Protein AF-A0A942E6M0-F1 (afdb_monomer_lite)

Radius of gyration: 12.9 Å; chains: 1; bounding box: 31×27×35 Å

Secondary structure (DSSP, 8-state):
--TTTT-HHHHHHHHHHHHHHHHHTT-SS--HHHHHHHHHHH----GGG-TTT-S-GGG--GGGTT--GGGG-

Organism: NCBI:txid2831468

Sequence (73 aa):
MHACDAEFGSVVQMIRAAVELAMLADTDHVTLDDFDRTYASFSGCRPSKNVFKADNWEELEPWTALLRDDDRA

pLDDT: mean 80.31, std 14.14, range [47.16, 97.62]

Structure (mmCIF, N/CA/C/O backbone):
data_AF-A0A942E6M0-F1
#
_entry.id   AF-A0A942E6M0-F1
#
loop_
_atom_site.group_PDB
_atom_site.id
_atom_site.type_symbol
_atom_site.label_atom_id
_atom_site.label_alt_id
_atom_site.label_comp_id
_atom_site.label_asym_id
_atom_site.label_entity_id
_atom_site.label_seq_id
_atom_site.pdbx_PDB_ins_code
_atom_site.Cartn_x
_atom_site.Cartn_y
_atom_site.Cartn_z
_atom_site.occupancy
_atom_site.B_iso_or_equiv
_atom_site.auth_seq_id
_atom_site.auth_comp_id
_atom_site.auth_asym_id
_atom_site.auth_atom_id
_atom_site.pdbx_PDB_model_num
ATOM 1 N N . MET A 1 1 ? 21.498 -5.901 -5.283 1.00 47.16 1 MET A N 1
ATOM 2 C CA . MET A 1 1 ? 20.526 -5.874 -4.168 1.00 47.16 1 MET A CA 1
ATOM 3 C C . MET A 1 1 ? 19.278 -5.179 -4.690 1.00 47.16 1 MET A C 1
ATOM 5 O O . MET A 1 1 ? 19.241 -3.970 -4.587 1.00 47.16 1 MET A O 1
ATOM 9 N N . HIS A 1 2 ? 18.314 -5.859 -5.324 1.00 51.34 2 HIS A N 1
ATOM 10 C CA . HIS A 1 2 ? 17.206 -5.131 -5.980 1.00 51.34 2 HIS A CA 1
ATOM 11 C C . HIS A 1 2 ? 15.850 -5.842 -5.893 1.00 51.34 2 HIS A C 1
ATOM 13 O O . HIS A 1 2 ? 15.039 -5.707 -6.795 1.00 51.34 2 HIS A O 1
ATOM 19 N N . ALA A 1 3 ? 15.556 -6.559 -4.801 1.00 54.94 3 ALA A N 1
ATOM 20 C CA . ALA A 1 3 ? 14.197 -7.082 -4.577 1.00 54.94 3 ALA A CA 1
ATOM 21 C C . ALA A 1 3 ? 13.126 -5.967 -4.544 1.00 54.94 3 ALA A C 1
ATOM 23 O O . ALA A 1 3 ? 11.945 -6.247 -4.696 1.00 54.94 3 ALA A O 1
ATOM 24 N N . CYS A 1 4 ? 13.550 -4.712 -4.365 1.00 60.75 4 CYS A N 1
ATOM 25 C CA . CYS A 1 4 ? 12.691 -3.534 -4.373 1.00 60.75 4 CYS A CA 1
ATOM 26 C C . CYS A 1 4 ? 12.979 -2.571 -5.535 1.00 60.75 4 CYS A C 1
ATOM 28 O O . CYS A 1 4 ? 12.481 -1.469 -5.469 1.00 60.75 4 CYS A O 1
ATOM 30 N N . ASP A 1 5 ? 13.828 -2.903 -6.517 1.00 69.75 5 ASP A N 1
ATOM 31 C CA . ASP A 1 5 ? 14.166 -2.027 -7.664 1.00 69.75 5 ASP A CA 1
ATOM 32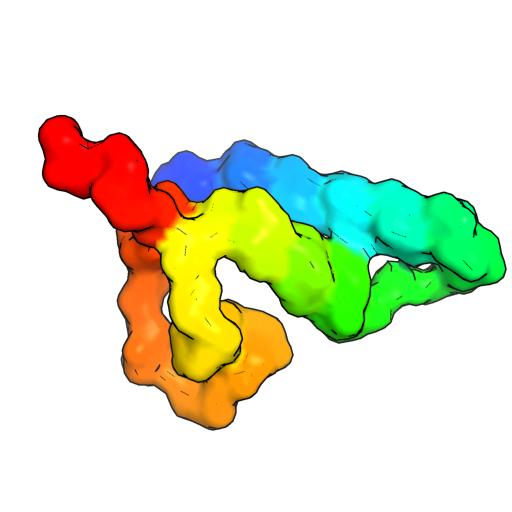 C C . ASP A 1 5 ? 14.383 -0.527 -7.334 1.00 69.75 5 ASP A C 1
ATOM 34 O O . ASP A 1 5 ? 13.790 0.356 -7.930 1.00 69.75 5 ASP A O 1
ATOM 38 N N . ALA A 1 6 ? 15.217 -0.234 -6.325 1.00 68.56 6 ALA A N 1
ATOM 39 C CA . ALA A 1 6 ? 15.460 1.117 -5.778 1.00 68.56 6 ALA A CA 1
ATOM 40 C C . ALA A 1 6 ? 14.291 1.776 -5.003 1.00 68.56 6 ALA A C 1
ATOM 42 O O . ALA A 1 6 ? 14.475 2.837 -4.413 1.00 68.56 6 ALA A O 1
ATOM 43 N N . GLU A 1 7 ? 13.167 1.084 -4.830 1.00 75.25 7 GLU A N 1
ATOM 44 C CA . GLU A 1 7 ? 11.943 1.559 -4.164 1.00 75.25 7 GLU A CA 1
ATOM 45 C C . GLU A 1 7 ? 11.804 1.146 -2.692 1.00 75.25 7 GLU A C 1
ATOM 47 O O . GLU A 1 7 ? 10.709 1.120 -2.130 1.00 75.25 7 GLU A O 1
ATOM 52 N N . PHE A 1 8 ? 12.907 0.826 -2.010 1.00 81.12 8 PHE A N 1
ATOM 53 C CA . PHE A 1 8 ? 12.844 0.408 -0.603 1.00 81.12 8 PHE A CA 1
ATOM 54 C C . PHE A 1 8 ? 12.166 1.461 0.296 1.00 81.12 8 PHE A C 1
ATOM 56 O O . PHE A 1 8 ? 11.362 1.117 1.162 1.00 81.12 8 PHE A O 1
ATOM 63 N N . GLY A 1 9 ? 12.449 2.749 0.069 1.00 83.06 9 GLY A N 1
ATOM 64 C CA . GLY A 1 9 ? 11.816 3.844 0.810 1.00 83.06 9 GLY A CA 1
ATOM 65 C C . GLY A 1 9 ? 10.300 3.896 0.604 1.00 83.06 9 GLY A C 1
ATOM 66 O O . GLY A 1 9 ? 9.552 4.000 1.577 1.00 83.06 9 GLY A O 1
ATOM 67 N N . SER A 1 10 ? 9.852 3.749 -0.643 1.00 81.44 10 SER A N 1
ATOM 68 C CA . SER A 1 10 ? 8.438 3.732 -1.032 1.00 81.44 10 SER A CA 1
ATOM 69 C C . SER A 1 10 ? 7.695 2.540 -0.419 1.00 81.44 10 SER A C 1
ATOM 71 O O . SER A 1 10 ? 6.591 2.698 0.101 1.00 81.44 10 SER A O 1
ATOM 73 N N . VAL A 1 11 ? 8.330 1.362 -0.360 1.00 84.00 11 VAL A N 1
ATOM 74 C CA . VAL A 1 1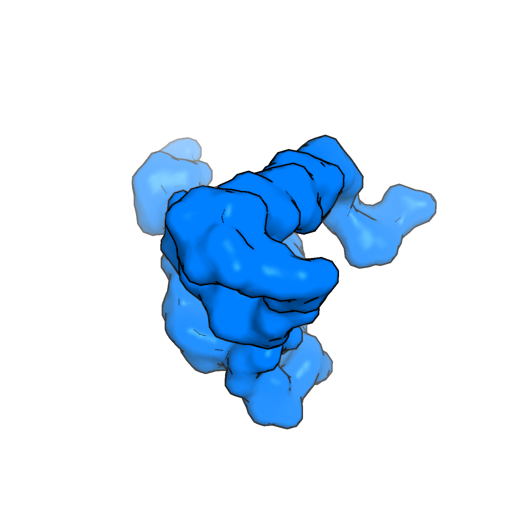1 ? 7.782 0.178 0.329 1.00 84.00 11 VAL A CA 1
ATOM 75 C C . VAL A 1 11 ? 7.580 0.448 1.823 1.00 84.00 11 VAL A C 1
ATOM 77 O O . VAL A 1 11 ? 6.518 0.153 2.368 1.00 84.00 11 VAL A O 1
ATOM 80 N N . VAL A 1 12 ? 8.562 1.055 2.498 1.00 89.75 12 VAL A N 1
ATOM 81 C CA . VAL A 1 12 ? 8.434 1.407 3.924 1.00 89.75 12 VAL A CA 1
ATOM 82 C C . VAL A 1 12 ? 7.312 2.425 4.149 1.00 89.75 12 VAL A C 1
ATOM 84 O O . VAL A 1 12 ? 6.560 2.304 5.117 1.00 89.75 12 VAL A O 1
ATOM 87 N N . GLN A 1 13 ? 7.168 3.417 3.268 1.00 89.06 13 GLN A N 1
ATOM 88 C CA . GLN A 1 13 ? 6.071 4.387 3.346 1.00 89.06 13 GLN A CA 1
ATOM 89 C C . GLN A 1 13 ? 4.702 3.723 3.171 1.00 89.06 13 GLN A C 1
ATOM 91 O O . GLN A 1 13 ? 3.795 4.009 3.949 1.00 89.06 13 GLN A O 1
ATOM 96 N N . MET A 1 14 ? 4.573 2.791 2.225 1.00 89.12 14 MET A N 1
ATOM 97 C CA . MET A 1 14 ? 3.346 2.022 2.012 1.00 89.12 14 MET A CA 1
ATOM 98 C C . MET A 1 14 ? 2.977 1.185 3.243 1.00 89.12 14 MET A C 1
ATOM 100 O O . MET A 1 14 ? 1.826 1.201 3.669 1.00 89.12 14 MET A O 1
ATOM 104 N N . ILE A 1 15 ? 3.948 0.511 3.870 1.00 92.69 15 ILE A N 1
ATOM 105 C CA . ILE A 1 15 ? 3.710 -0.243 5.113 1.00 92.69 15 ILE A CA 1
ATOM 106 C C . ILE A 1 15 ? 3.195 0.687 6.217 1.00 92.69 15 ILE A C 1
ATOM 108 O O . ILE A 1 15 ? 2.225 0.361 6.897 1.00 92.69 15 ILE A O 1
ATOM 112 N N . ARG A 1 16 ? 3.814 1.860 6.388 1.00 96.00 16 ARG A N 1
ATOM 113 C CA . ARG A 1 16 ? 3.386 2.837 7.400 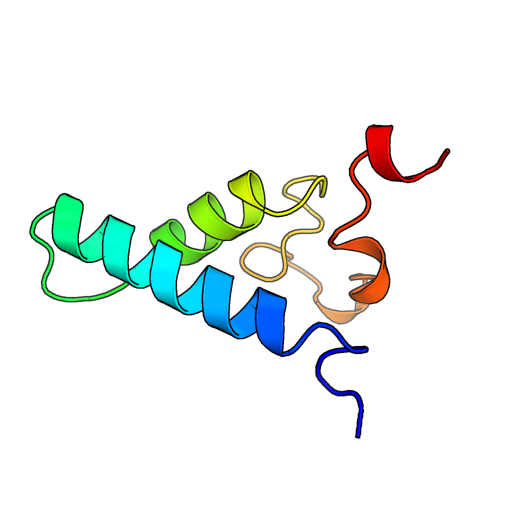1.00 96.00 16 ARG A CA 1
ATOM 114 C C . ARG A 1 16 ? 1.968 3.345 7.151 1.00 96.00 16 ARG A C 1
ATOM 116 O O . ARG A 1 16 ? 1.204 3.441 8.102 1.00 96.00 16 ARG A O 1
ATOM 123 N N . ALA A 1 17 ? 1.622 3.640 5.902 1.00 94.69 17 ALA A N 1
ATOM 124 C CA . ALA A 1 17 ? 0.294 4.126 5.550 1.00 94.69 17 ALA A CA 1
ATOM 125 C C . ALA A 1 17 ? -0.790 3.042 5.723 1.00 94.69 17 ALA A C 1
ATOM 127 O O . ALA A 1 17 ? -1.860 3.345 6.243 1.00 94.69 17 ALA A O 1
ATOM 128 N N . ALA A 1 18 ? -0.502 1.773 5.412 1.00 95.88 18 ALA A N 1
ATOM 129 C CA . ALA A 1 18 ? -1.423 0.669 5.703 1.00 95.88 18 ALA A CA 1
ATOM 130 C C . ALA A 1 18 ? -1.663 0.498 7.217 1.00 95.88 18 ALA A C 1
ATOM 132 O O . ALA A 1 18 ? -2.798 0.313 7.650 1.00 95.88 18 ALA A O 1
ATOM 133 N N . VAL A 1 19 ? -0.613 0.627 8.039 1.00 97.62 19 VAL A N 1
ATOM 134 C CA . VAL A 1 19 ? -0.741 0.626 9.510 1.00 97.62 19 VAL A CA 1
ATOM 135 C C . VAL A 1 19 ? -1.577 1.812 9.996 1.00 97.62 19 VAL A C 1
ATOM 137 O O . VAL A 1 19 ? -2.428 1.645 10.865 1.00 97.62 19 VAL A O 1
ATOM 140 N N . GLU A 1 20 ? -1.369 3.002 9.433 1.00 97.06 20 GLU A N 1
ATOM 141 C CA . GLU A 1 20 ? -2.145 4.196 9.779 1.00 97.06 20 GLU A CA 1
ATOM 142 C C . GLU A 1 20 ? -3.637 4.021 9.461 1.00 97.06 20 GLU A C 1
ATOM 144 O O . GLU A 1 20 ? -4.474 4.371 10.290 1.00 97.06 20 GLU A O 1
ATOM 149 N N . LEU A 1 21 ? -3.982 3.411 8.319 1.00 96.25 21 LEU A N 1
ATOM 150 C CA . LEU A 1 21 ? -5.372 3.080 7.984 1.00 96.25 21 LEU A CA 1
ATOM 151 C C . LEU A 1 21 ? -6.003 2.134 9.012 1.00 96.25 21 LEU A C 1
ATOM 153 O O . LEU A 1 21 ? -7.108 2.412 9.480 1.00 96.25 21 LEU A O 1
ATOM 157 N N . ALA A 1 22 ? -5.293 1.075 9.404 1.00 97.38 22 ALA A N 1
ATOM 158 C CA . ALA A 1 22 ? -5.772 0.124 10.406 1.00 97.38 22 ALA A CA 1
ATOM 159 C C . ALA A 1 22 ? -5.991 0.790 11.779 1.00 97.38 22 ALA A C 1
ATOM 161 O O . ALA A 1 22 ? -7.007 0.542 12.433 1.00 97.38 22 ALA A O 1
ATOM 162 N N . MET A 1 23 ? -5.083 1.688 12.187 1.00 97.38 23 MET A N 1
ATOM 163 C CA . MET A 1 23 ? -5.212 2.471 13.422 1.00 97.38 23 MET A CA 1
ATOM 164 C C . MET A 1 23 ? -6.397 3.443 13.375 1.00 97.38 23 MET A C 1
ATOM 166 O O . MET A 1 23 ? -7.146 3.545 14.342 1.00 97.38 23 MET A O 1
ATOM 170 N N . LEU A 1 24 ? -6.587 4.156 12.260 1.00 97.00 24 LEU A N 1
ATOM 171 C CA . LEU A 1 24 ? -7.717 5.076 12.075 1.00 97.00 24 LEU A CA 1
ATOM 172 C C . LEU A 1 24 ? -9.066 4.346 12.054 1.00 97.00 24 LEU A C 1
ATOM 174 O O . LEU A 1 24 ? -10.085 4.935 12.412 1.00 97.00 24 LEU A O 1
ATOM 178 N N . ALA A 1 25 ? -9.069 3.082 11.633 1.00 96.25 25 ALA A N 1
ATOM 179 C CA . ALA A 1 25 ? -10.235 2.211 11.645 1.00 96.25 25 ALA A CA 1
ATOM 180 C C . ALA A 1 25 ? -10.496 1.538 13.009 1.00 96.25 25 ALA A C 1
ATOM 182 O O . ALA A 1 25 ? -11.455 0.776 13.109 1.00 96.25 25 ALA A O 1
ATOM 183 N N . ASP A 1 26 ? -9.678 1.813 14.035 1.00 97.12 26 ASP A N 1
ATOM 184 C CA . ASP A 1 26 ? -9.752 1.193 15.370 1.00 97.12 26 ASP A CA 1
ATOM 185 C C . ASP A 1 26 ? -9.711 -0.346 15.310 1.00 97.12 26 ASP A C 1
ATOM 187 O O . ASP A 1 26 ? -10.485 -1.055 15.951 1.00 97.12 26 ASP A O 1
ATOM 191 N N . THR A 1 27 ? -8.820 -0.872 14.464 1.00 97.12 27 THR A N 1
ATOM 192 C CA . THR A 1 27 ? -8.617 -2.316 14.285 1.00 97.12 27 THR A CA 1
ATOM 193 C C . THR A 1 27 ? -7.293 -2.770 14.894 1.00 97.12 27 THR A C 1
ATOM 195 O O . THR A 1 27 ? -6.293 -2.054 14.858 1.00 97.12 27 THR A O 1
ATOM 198 N N . ASP A 1 28 ? -7.261 -4.001 15.408 1.00 96.62 28 ASP A N 1
ATOM 199 C CA . ASP A 1 28 ? -6.064 -4.567 16.049 1.00 96.62 28 ASP A CA 1
ATOM 200 C C . ASP A 1 28 ? -5.019 -5.095 15.050 1.00 96.62 28 ASP A C 1
ATOM 202 O O . ASP A 1 28 ? -3.880 -5.407 15.419 1.00 96.62 28 ASP A O 1
ATOM 206 N N . HIS A 1 29 ? -5.399 -5.253 13.780 1.00 96.94 29 HIS A N 1
ATOM 207 C CA . HIS A 1 29 ? -4.596 -5.935 12.771 1.00 96.94 29 HIS A CA 1
ATOM 208 C C . HIS A 1 29 ? -4.684 -5.236 11.420 1.00 96.94 29 HIS A C 1
ATOM 210 O O . HIS A 1 29 ? -5.768 -4.906 10.951 1.00 96.94 29 HIS A O 1
ATOM 216 N N . VAL A 1 30 ? -3.533 -5.110 10.760 1.00 96.62 30 VAL A N 1
ATOM 217 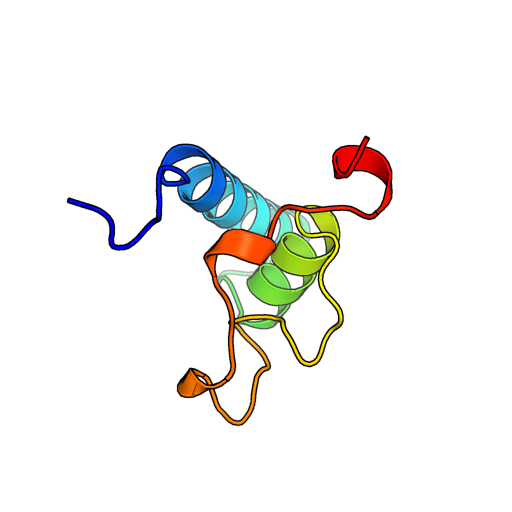C CA . VAL A 1 30 ? -3.470 -4.693 9.357 1.00 96.62 30 VAL A CA 1
ATOM 218 C C . VAL A 1 30 ? -3.988 -5.825 8.479 1.00 96.62 30 VAL A C 1
ATOM 220 O O . VAL A 1 30 ? -3.584 -6.982 8.628 1.00 96.62 30 VAL A O 1
ATOM 223 N N . THR A 1 31 ? -4.861 -5.486 7.543 1.00 95.94 31 THR A N 1
ATOM 224 C CA . THR A 1 31 ? -5.462 -6.419 6.594 1.00 95.94 31 THR A CA 1
ATOM 225 C C . THR A 1 31 ? -4.864 -6.259 5.197 1.00 95.94 31 THR A C 1
ATOM 227 O O . THR A 1 31 ? -4.170 -5.290 4.888 1.00 95.94 31 THR A O 1
ATOM 230 N N . LEU A 1 32 ? -5.156 -7.215 4.311 1.00 93.69 32 LEU A N 1
ATOM 231 C CA . LEU A 1 32 ? -4.797 -7.098 2.895 1.00 93.69 32 LEU A CA 1
ATOM 232 C C . LEU A 1 32 ? -5.469 -5.882 2.230 1.00 93.69 32 LEU A C 1
ATOM 234 O O . LEU A 1 32 ? -4.890 -5.288 1.325 1.00 93.69 32 LEU A O 1
ATOM 238 N N . ASP A 1 33 ? -6.666 -5.501 2.684 1.00 93.19 33 ASP A N 1
ATOM 239 C CA . ASP A 1 33 ? -7.402 -4.352 2.147 1.00 93.19 33 ASP A CA 1
ATOM 240 C C . ASP A 1 33 ? -6.691 -3.026 2.453 1.00 93.19 33 ASP A C 1
ATOM 242 O O . ASP A 1 33 ? -6.606 -2.157 1.587 1.00 93.19 33 ASP A O 1
ATOM 246 N N . ASP A 1 34 ? -6.080 -2.896 3.635 1.00 95.38 34 ASP A N 1
ATOM 247 C CA . ASP A 1 34 ? -5.288 -1.712 3.993 1.00 95.38 34 ASP A CA 1
ATOM 248 C C . ASP A 1 34 ? -4.084 -1.543 3.058 1.00 95.38 34 ASP A C 1
ATOM 250 O O . ASP A 1 34 ? -3.784 -0.436 2.597 1.00 95.38 34 ASP A O 1
ATOM 254 N N . PHE A 1 35 ? -3.424 -2.653 2.716 1.00 92.62 35 PHE A N 1
ATOM 255 C CA . PHE A 1 35 ? -2.339 -2.663 1.739 1.00 92.62 35 PHE A CA 1
ATOM 256 C C . PHE A 1 35 ? -2.826 -2.351 0.327 1.00 92.62 35 PHE A C 1
ATOM 258 O O . PHE A 1 35 ? -2.205 -1.539 -0.352 1.00 92.62 35 PHE A O 1
ATOM 265 N N . ASP A 1 36 ? -3.942 -2.933 -0.113 1.00 90.06 36 ASP A N 1
ATOM 266 C CA . ASP A 1 36 ? -4.514 -2.665 -1.433 1.00 90.06 36 ASP A CA 1
ATOM 267 C C . ASP A 1 36 ? -4.913 -1.192 -1.603 1.00 90.06 36 ASP A C 1
ATOM 269 O O . ASP A 1 36 ? -4.535 -0.559 -2.591 1.00 90.06 36 ASP A O 1
ATOM 273 N N . A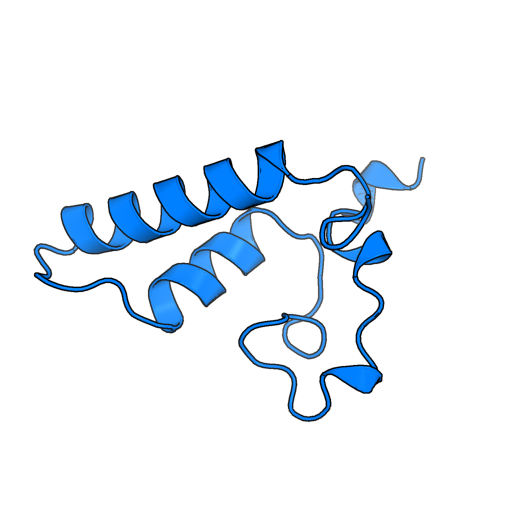RG A 1 37 ? -5.604 -0.616 -0.614 1.00 88.62 37 ARG A N 1
ATOM 274 C CA . ARG A 1 37 ? -6.020 0.795 -0.614 1.00 88.62 37 ARG A CA 1
ATOM 275 C C . ARG A 1 37 ? -4.830 1.742 -0.622 1.00 88.62 37 ARG A C 1
ATOM 277 O O . ARG A 1 37 ? -4.839 2.753 -1.331 1.00 88.62 37 ARG A O 1
ATOM 284 N N . THR A 1 38 ? -3.798 1.408 0.147 1.00 90.00 38 THR A N 1
ATOM 285 C CA . THR A 1 38 ? -2.562 2.188 0.171 1.00 90.00 38 THR A CA 1
ATOM 286 C C . THR A 1 38 ? -1.829 2.061 -1.160 1.00 90.00 38 THR A C 1
ATOM 288 O O . THR A 1 38 ? -1.459 3.069 -1.752 1.00 90.00 38 THR A O 1
ATOM 291 N N . TYR A 1 39 ? -1.682 0.848 -1.693 1.00 86.00 39 TYR A N 1
ATOM 292 C CA . TYR A 1 39 ? -1.057 0.621 -2.991 1.00 86.00 39 TYR A CA 1
ATOM 293 C C . TYR A 1 39 ? -1.779 1.396 -4.093 1.00 86.00 39 TYR A C 1
ATOM 295 O O . TYR A 1 39 ? -1.123 2.074 -4.871 1.00 86.00 39 TYR A O 1
ATOM 303 N N . ALA A 1 40 ? -3.113 1.393 -4.122 1.00 82.94 40 ALA A N 1
ATOM 304 C CA . ALA A 1 40 ? -3.901 2.172 -5.078 1.00 82.94 40 ALA A CA 1
ATOM 305 C C . ALA A 1 40 ? -3.735 3.698 -4.916 1.00 82.94 40 ALA A C 1
ATOM 307 O O . ALA A 1 40 ? -3.819 4.427 -5.896 1.00 82.94 40 ALA A O 1
ATOM 308 N N . SER A 1 41 ? -3.489 4.195 -3.698 1.00 81.25 41 SER A N 1
ATOM 309 C CA . SER A 1 41 ? -3.214 5.625 -3.460 1.00 81.25 41 SER A CA 1
ATOM 310 C C . SER A 1 41 ? -1.804 6.051 -3.882 1.00 81.25 41 SER A C 1
ATOM 312 O O . SER A 1 41 ? -1.589 7.201 -4.272 1.00 81.25 41 SER A O 1
ATOM 314 N N . PHE A 1 42 ? -0.827 5.148 -3.770 1.00 77.19 42 PHE A N 1
ATOM 315 C CA . PHE A 1 42 ? 0.574 5.428 -4.089 1.00 77.19 42 PHE A CA 1
ATOM 316 C C . PHE A 1 42 ? 0.888 5.155 -5.567 1.00 77.19 42 PHE A C 1
ATOM 318 O O . PHE A 1 42 ? 1.526 5.990 -6.209 1.00 77.19 42 PHE A O 1
ATOM 325 N N . SER A 1 43 ? 0.394 4.039 -6.108 1.00 74.19 43 SER A N 1
ATOM 326 C CA . SER A 1 43 ? 0.605 3.591 -7.488 1.00 74.19 43 SER A CA 1
ATOM 327 C C . SER A 1 43 ? -0.387 4.208 -8.475 1.00 74.19 43 SER A C 1
ATOM 329 O O . SER A 1 43 ? -1.539 4.471 -8.144 1.00 74.19 43 SER A O 1
ATOM 331 N N . GLY A 1 44 ? 0.047 4.378 -9.726 1.00 68.56 44 GLY A N 1
ATOM 332 C CA . GLY A 1 44 ? -0.845 4.620 -10.869 1.00 68.56 44 GLY A CA 1
ATOM 333 C C . GLY A 1 44 ? -1.382 3.329 -11.498 1.00 68.56 44 GLY A C 1
ATOM 334 O O . GLY A 1 44 ? -1.990 3.355 -12.569 1.00 68.56 44 GLY A O 1
ATOM 335 N N . CYS A 1 45 ? -1.113 2.174 -10.887 1.00 70.62 45 CYS A N 1
ATOM 336 C CA . CYS A 1 45 ? -1.380 0.886 -11.502 1.00 70.62 45 CYS A CA 1
ATOM 337 C C . CYS A 1 45 ? -2.866 0.535 -11.522 1.00 70.62 45 CYS A C 1
ATOM 339 O O . CYS A 1 45 ? -3.631 0.807 -10.598 1.00 70.62 45 CYS A O 1
ATOM 341 N N . ARG A 1 46 ? -3.267 -0.171 -12.584 1.00 69.81 46 ARG A N 1
ATOM 342 C CA . ARG A 1 46 ? -4.594 -0.790 -12.666 1.00 69.81 46 ARG A CA 1
ATOM 343 C C . ARG A 1 46 ? -4.745 -1.845 -11.562 1.00 69.81 46 ARG A C 1
ATOM 345 O O . ARG A 1 46 ? -3.757 -2.508 -11.248 1.00 69.81 46 ARG A O 1
ATOM 352 N N . PRO A 1 47 ? -5.965 -2.114 -11.060 1.00 71.12 47 PRO A N 1
ATOM 353 C CA . PRO A 1 47 ? -6.187 -3.141 -10.037 1.00 71.12 47 PRO A CA 1
ATOM 354 C C . PRO A 1 47 ? -5.621 -4.523 -10.396 1.00 71.12 47 PRO A C 1
ATOM 356 O O . PRO A 1 47 ? -5.066 -5.199 -9.539 1.00 71.12 47 PRO A O 1
ATOM 359 N N . SER A 1 48 ? -5.675 -4.918 -11.675 1.00 73.31 48 SER A N 1
ATOM 360 C CA . SER A 1 48 ? -5.109 -6.188 -12.165 1.00 73.31 48 SER A CA 1
ATOM 361 C C . SER A 1 48 ? -3.576 -6.238 -12.180 1.00 73.31 48 SER A C 1
ATOM 363 O O . SER A 1 48 ? -2.996 -7.284 -12.454 1.00 73.31 48 SER A O 1
ATOM 365 N N . LYS A 1 49 ? -2.915 -5.108 -11.920 1.00 75.44 49 LYS A N 1
ATOM 366 C CA . LYS A 1 49 ? -1.463 -4.972 -11.772 1.00 75.44 49 LYS A CA 1
ATOM 367 C C . LYS A 1 49 ? -1.059 -4.640 -10.332 1.00 75.44 49 LYS A C 1
ATOM 369 O O . LYS A 1 49 ? 0.106 -4.357 -10.079 1.00 75.44 49 LYS A O 1
ATOM 374 N N . ASN A 1 50 ? -2.001 -4.692 -9.391 1.00 81.50 50 ASN A N 1
ATOM 375 C CA . ASN A 1 50 ? -1.705 -4.547 -7.975 1.00 81.50 50 ASN A CA 1
ATOM 376 C C . ASN A 1 50 ? -1.098 -5.848 -7.433 1.00 81.50 50 ASN A C 1
ATOM 378 O O . ASN A 1 50 ? -1.709 -6.912 -7.532 1.00 81.50 50 ASN A O 1
ATOM 382 N N . VAL A 1 51 ? 0.073 -5.751 -6.804 1.00 84.12 51 VAL A N 1
ATOM 383 C CA . VAL A 1 51 ? 0.789 -6.892 -6.211 1.00 84.12 51 VAL A CA 1
ATOM 384 C C . VAL A 1 51 ? -0.024 -7.664 -5.163 1.00 84.12 51 VAL A C 1
ATOM 386 O O . VAL A 1 51 ? 0.209 -8.850 -4.962 1.00 84.12 51 VAL A O 1
ATOM 389 N N . PHE A 1 52 ? -1.009 -7.026 -4.528 1.00 86.38 52 PHE A N 1
ATOM 390 C CA . PHE A 1 52 ? -1.865 -7.642 -3.512 1.00 86.38 52 PHE A CA 1
ATOM 391 C C . PHE A 1 52 ? -3.104 -8.348 -4.080 1.00 86.38 52 PHE A C 1
ATOM 393 O O . PHE A 1 52 ? -3.748 -9.108 -3.358 1.00 86.38 52 PHE A O 1
ATOM 400 N N . LYS A 1 53 ? -3.458 -8.094 -5.347 1.00 84.50 53 LYS A N 1
ATOM 401 C CA . LYS A 1 53 ? -4.679 -8.619 -5.990 1.00 84.50 53 LYS A CA 1
ATOM 402 C C . LYS A 1 53 ? -4.436 -9.382 -7.289 1.00 84.50 53 LYS A C 1
ATOM 404 O O . LYS A 1 53 ? -5.382 -9.943 -7.830 1.00 84.50 53 LYS A O 1
ATOM 409 N N . ALA A 1 54 ? -3.219 -9.373 -7.821 1.00 84.19 54 ALA A N 1
ATOM 410 C CA . ALA A 1 54 ? -2.916 -10.046 -9.073 1.00 84.19 54 ALA A CA 1
ATOM 411 C C . ALA A 1 54 ? -3.030 -11.568 -8.933 1.00 84.19 54 ALA A C 1
ATOM 413 O O . ALA A 1 54 ? -2.382 -12.165 -8.076 1.00 84.19 54 ALA A O 1
ATOM 414 N N . ASP A 1 55 ? -3.803 -12.187 -9.826 1.00 83.38 55 ASP A N 1
ATOM 415 C CA . ASP A 1 55 ? -3.959 -13.645 -9.874 1.00 83.38 55 ASP A CA 1
ATOM 416 C C . ASP A 1 55 ? -2.643 -14.342 -10.267 1.00 83.38 55 ASP A C 1
ATOM 418 O O . ASP A 1 55 ? -2.282 -15.376 -9.706 1.00 83.38 55 ASP A O 1
ATOM 422 N N . ASN A 1 56 ? -1.894 -13.732 -11.195 1.00 84.62 56 ASN A N 1
ATOM 423 C CA . ASN A 1 56 ? -0.624 -14.234 -11.718 1.00 84.62 56 ASN A CA 1
ATOM 424 C C . ASN A 1 56 ? 0.497 -13.227 -11.433 1.00 84.62 56 ASN A C 1
ATOM 426 O O . ASN A 1 56 ? 0.760 -12.325 -12.229 1.00 84.62 56 ASN A O 1
ATOM 430 N N . TRP A 1 57 ? 1.176 -13.378 -10.295 1.00 81.69 57 TRP A N 1
ATOM 431 C CA . TRP A 1 57 ? 2.243 -12.459 -9.872 1.00 81.69 57 TRP A CA 1
ATOM 432 C C . TRP A 1 57 ? 3.405 -12.360 -10.880 1.00 81.69 57 TRP A C 1
ATOM 434 O O . TRP A 1 57 ? 4.038 -11.313 -10.976 1.00 81.69 57 TRP A O 1
ATOM 444 N N . GLU A 1 58 ? 3.661 -13.418 -11.657 1.00 83.12 58 GLU A N 1
ATOM 445 C CA . GLU A 1 58 ? 4.712 -13.467 -12.687 1.00 83.12 58 GLU A CA 1
ATOM 446 C C . GLU A 1 58 ? 4.454 -12.504 -13.860 1.00 83.12 58 GLU A C 1
ATOM 448 O O . GLU A 1 58 ? 5.384 -12.125 -14.565 1.00 83.12 58 GLU A O 1
ATOM 453 N N . GLU A 1 59 ? 3.201 -12.082 -14.064 1.00 82.62 59 GLU A N 1
ATOM 454 C CA . GLU A 1 59 ? 2.806 -11.125 -15.108 1.00 82.62 59 GLU A CA 1
ATOM 455 C C . GLU A 1 59 ? 2.868 -9.662 -14.640 1.00 82.62 59 GLU A C 1
ATOM 457 O O . GLU A 1 59 ? 2.476 -8.736 -15.370 1.00 82.62 59 GLU A O 1
ATOM 462 N N . LEU A 1 60 ? 3.279 -9.435 -13.392 1.00 80.31 60 LEU A N 1
ATOM 463 C CA . LEU A 1 60 ? 3.521 -8.098 -12.882 1.00 80.31 60 LEU A CA 1
ATOM 464 C C . LEU A 1 60 ? 4.846 -7.573 -13.422 1.00 80.31 60 LEU A C 1
ATOM 466 O O . LEU A 1 60 ? 5.821 -8.303 -13.561 1.00 80.31 60 LEU A O 1
ATOM 470 N N . GLU A 1 61 ? 4.876 -6.270 -13.675 1.00 78.19 61 GLU A N 1
ATOM 471 C CA . GLU A 1 61 ? 6.082 -5.526 -14.026 1.00 78.19 61 GLU A CA 1
ATOM 472 C C . GLU A 1 61 ? 6.381 -4.575 -12.857 1.00 78.19 61 GLU A C 1
ATOM 474 O O . GLU A 1 61 ? 5.913 -3.432 -12.874 1.00 78.19 61 GLU A O 1
ATOM 479 N N . PRO A 1 62 ? 7.084 -5.025 -11.796 1.00 69.75 62 PRO A N 1
ATOM 480 C CA . PRO A 1 62 ? 7.203 -4.271 -10.545 1.00 69.75 62 PRO A CA 1
ATOM 481 C C . PRO A 1 62 ? 7.836 -2.886 -10.718 1.00 69.75 62 PRO A C 1
ATOM 483 O O . PRO A 1 62 ? 7.496 -1.965 -9.982 1.00 69.75 62 PRO A O 1
ATOM 486 N N . TRP A 1 63 ? 8.683 -2.715 -11.737 1.00 69.75 63 TRP A N 1
ATOM 487 C CA . TRP A 1 63 ? 9.315 -1.442 -12.105 1.00 69.75 63 TRP A CA 1
ATOM 488 C C . TRP A 1 63 ? 8.332 -0.395 -12.661 1.00 69.75 63 TRP A C 1
ATOM 490 O O . TRP A 1 63 ? 8.690 0.765 -12.832 1.00 69.75 63 TRP A O 1
ATOM 500 N N . THR A 1 64 ? 7.082 -0.772 -12.954 1.00 68.62 64 THR A N 1
ATOM 501 C CA . THR A 1 64 ? 6.038 0.153 -13.437 1.00 68.62 64 THR A CA 1
ATOM 502 C C . THR A 1 64 ? 5.087 0.630 -12.341 1.00 68.62 64 THR A C 1
ATOM 504 O O . THR A 1 64 ? 4.262 1.506 -12.600 1.00 68.62 64 THR A O 1
ATOM 507 N N . ALA A 1 65 ? 5.223 0.101 -11.117 1.00 65.06 65 ALA A N 1
ATOM 508 C CA . ALA A 1 65 ? 4.304 0.323 -9.999 1.00 65.06 65 ALA A CA 1
ATOM 509 C C . ALA A 1 65 ? 4.092 1.803 -9.631 1.00 65.06 65 ALA A C 1
ATOM 511 O O . ALA A 1 65 ? 3.054 2.166 -9.089 1.00 65.06 65 ALA A O 1
ATOM 512 N N . LEU A 1 66 ? 5.058 2.671 -9.924 1.00 60.78 66 LEU A N 1
ATOM 513 C CA . LEU A 1 66 ? 5.017 4.087 -9.550 1.00 60.78 66 LEU A CA 1
ATOM 514 C C . LEU A 1 66 ? 4.844 5.033 -10.729 1.00 60.78 66 LEU A C 1
ATOM 516 O O . LEU A 1 66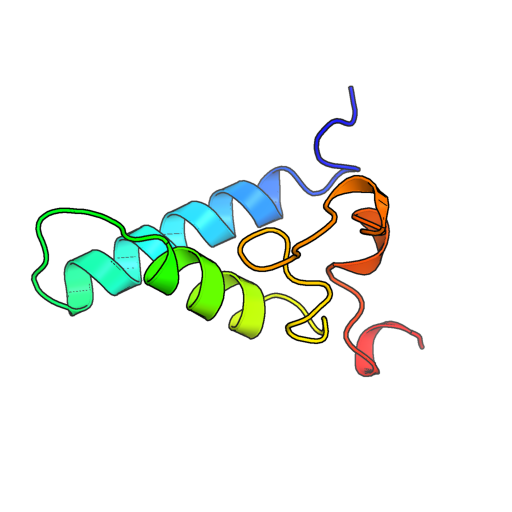 ? 4.775 6.233 -10.513 1.00 60.78 66 LEU A O 1
ATOM 520 N N . LEU A 1 67 ? 4.736 4.522 -11.955 1.00 58.62 67 LEU A N 1
ATOM 521 C CA . LEU A 1 67 ? 4.456 5.376 -13.100 1.00 58.62 67 LEU A CA 1
ATOM 522 C C . LEU A 1 67 ? 2.970 5.721 -13.084 1.00 58.62 67 LEU A C 1
ATOM 524 O O . LEU A 1 67 ? 2.146 4.971 -13.615 1.00 58.62 67 LEU A O 1
ATOM 528 N N . ARG A 1 68 ? 2.613 6.857 -12.481 1.00 59.44 68 ARG A N 1
ATOM 529 C CA . ARG A 1 68 ? 1.349 7.511 -12.827 1.00 59.44 68 ARG A CA 1
ATOM 530 C C . ARG A 1 68 ? 1.459 7.968 -14.277 1.00 59.44 68 ARG A C 1
ATOM 532 O O . ARG A 1 68 ? 2.560 8.189 -14.783 1.00 59.44 68 ARG A O 1
ATOM 539 N N . ASP A 1 69 ? 0.329 8.112 -14.961 1.00 57.62 69 ASP A N 1
ATOM 540 C CA . ASP A 1 69 ? 0.341 8.632 -16.335 1.00 57.62 69 ASP A CA 1
ATOM 541 C C . ASP A 1 69 ? 1.052 10.003 -16.408 1.00 57.62 69 ASP A C 1
ATOM 543 O O . ASP A 1 69 ? 1.735 10.288 -17.391 1.00 57.62 69 ASP A O 1
ATOM 547 N N . ASP A 1 70 ? 0.990 10.783 -15.321 1.00 58.41 70 ASP A N 1
ATOM 548 C CA . ASP A 1 70 ? 1.667 12.075 -15.153 1.00 58.41 70 ASP A CA 1
ATOM 549 C C . ASP A 1 70 ? 3.201 11.977 -14.985 1.00 58.41 70 ASP A C 1
ATOM 551 O O . ASP A 1 70 ? 3.902 12.956 -15.231 1.00 58.41 70 ASP A O 1
ATOM 555 N N . ASP A 1 71 ? 3.743 10.812 -14.608 1.00 55.56 71 ASP A N 1
ATOM 556 C CA . ASP A 1 71 ? 5.180 10.602 -14.355 1.00 55.56 71 ASP A CA 1
ATOM 557 C C . ASP A 1 71 ? 5.960 10.173 -15.617 1.00 55.56 71 ASP A C 1
ATOM 559 O O . ASP A 1 71 ? 7.177 10.003 -15.576 1.00 55.56 71 ASP A O 1
ATOM 563 N N . ARG A 1 72 ? 5.278 9.970 -16.756 1.00 56.69 72 ARG A N 1
ATOM 564 C CA . ARG A 1 72 ? 5.876 9.512 -18.031 1.00 56.69 72 ARG A CA 1
ATOM 565 C C . ARG A 1 72 ? 6.429 10.640 -18.926 1.00 56.69 72 ARG A C 1
ATOM 567 O O . ARG A 1 72 ? 6.771 10.358 -20.077 1.00 56.69 72 ARG A O 1
ATOM 574 N N . ALA A 1 73 ? 6.455 11.884 -18.442 1.00 49.72 73 ALA A N 1
ATOM 575 C CA . ALA A 1 73 ? 6.810 13.085 -19.212 1.00 49.72 73 ALA A CA 1
ATOM 576 C C . ALA A 1 73 ? 8.321 13.284 -19.425 1.00 49.72 73 ALA A C 1
ATOM 578 O O . ALA A 1 73 ? 9.106 13.024 -18.487 1.00 49.72 73 ALA A O 1
#

Foldseek 3Di:
DPPPPPCPVVVVVLVVQQVVVCVVVVHPDRDLVSSLVSLVVQFLDDSCQDCSRPPDNVPHDSVRSRDNVVNPD